Protein AF-A0A7X9BDB2-F1 (afdb_monomer_lite)

Radius of gyration: 23.27 Å; chains: 1; bounding box: 64×32×47 Å

pLDDT: mean 76.38, std 15.6, range [39.84, 95.44]

Foldseek 3Di:
DDDDDPDQPPQPCPCQLVDNTSVVVVVCVVVVNDPQVSDVPDDPPPVPPPPPDDDDDDCPQADPVGHGDDDDFADDVPDPGGDPDQPVDDPVCCVVVVDDVVDDDDDDGD

Sequence (110 aa):
MPPIQNWLPPGKNCGLCGESSCKNFLRLVSAGQKNNYDCPFYDERQVCSQPEHPAEAIYTGKDILGHAYDFVLSSLPGEISARKIVLPFRPDLVEKLNIKKGGLVLGRPM

Secondary structure (DSSP, 8-state):
----------S----TTS-SSHHHHHHHHHTTSS-GGGSTT--TT------SSPPPP---SB-TTS-B-S--PPPPTT-SS--S------HHHHHHTT--TT--------

Structure (mmCIF, N/CA/C/O backbone):
data_AF-A0A7X9BDB2-F1
#
_entry.id   AF-A0A7X9BDB2-F1
#
loop_
_atom_site.group_PDB
_atom_site.id
_atom_site.type_symbol
_atom_site.label_atom_id
_atom_site.label_alt_id
_atom_site.label_comp_id
_atom_site.label_asym_id
_atom_site.label_entity_id
_atom_site.label_seq_id
_atom_site.pdbx_PDB_ins_code
_atom_site.Cartn_x
_atom_site.Cartn_y
_atom_site.Cartn_z
_atom_site.occupancy
_atom_site.B_iso_or_equiv
_atom_site.auth_seq_id
_atom_site.auth_comp_id
_atom_site.auth_asym_id
_atom_site.auth_atom_id
_atom_site.pdbx_PDB_model_num
ATOM 1 N N . MET A 1 1 ? -36.732 13.238 17.279 1.00 39.84 1 MET A N 1
ATOM 2 C CA . MET A 1 1 ? -35.310 12.838 17.356 1.00 39.84 1 MET A CA 1
ATOM 3 C C . MET A 1 1 ? -34.981 12.148 16.045 1.00 39.84 1 MET A C 1
ATOM 5 O O . MET A 1 1 ? -35.679 11.184 15.746 1.00 39.84 1 MET A O 1
ATOM 9 N N . PRO A 1 2 ? -34.059 12.657 15.211 1.00 40.81 2 PRO A N 1
ATOM 10 C CA . PRO A 1 2 ? -33.713 11.958 13.982 1.00 40.81 2 PRO A CA 1
ATOM 11 C C . PRO A 1 2 ? -32.979 10.650 14.329 1.00 40.81 2 PRO A C 1
ATOM 13 O O . PRO A 1 2 ? -32.335 10.587 15.381 1.00 40.81 2 PRO A O 1
ATOM 16 N N . PRO A 1 3 ? -33.101 9.604 13.499 1.00 42.12 3 PRO A N 1
ATOM 17 C CA . PRO A 1 3 ? -32.548 8.293 13.791 1.00 42.12 3 PRO A CA 1
ATOM 18 C C . PRO A 1 3 ? -31.021 8.321 13.726 1.00 42.12 3 PRO A C 1
ATOM 20 O O . PRO A 1 3 ? -30.425 8.978 12.875 1.00 42.12 3 PRO A O 1
ATOM 23 N N . ILE A 1 4 ? -30.412 7.574 14.643 1.00 49.78 4 ILE A N 1
ATOM 24 C CA . ILE A 1 4 ? -28.977 7.330 14.751 1.00 49.78 4 ILE A CA 1
ATOM 25 C C . ILE A 1 4 ? -28.530 6.703 13.427 1.00 49.78 4 ILE A C 1
ATOM 27 O O . ILE A 1 4 ? -28.958 5.601 13.086 1.00 49.78 4 ILE A O 1
ATOM 31 N N . GLN A 1 5 ? -27.714 7.417 12.652 1.00 57.41 5 GLN A N 1
ATOM 32 C CA . GLN A 1 5 ? -27.057 6.839 11.484 1.00 57.41 5 GLN A CA 1
ATOM 33 C C . GLN A 1 5 ? -26.239 5.628 11.952 1.00 57.41 5 GLN A C 1
ATOM 35 O O . GLN A 1 5 ? -25.379 5.759 12.824 1.00 57.41 5 GLN A O 1
ATOM 40 N N . ASN A 1 6 ? -26.553 4.454 11.393 1.00 68.44 6 ASN A N 1
ATOM 41 C CA . ASN A 1 6 ? -25.924 3.153 11.643 1.00 68.44 6 ASN A CA 1
ATOM 42 C C . ASN A 1 6 ? -24.457 3.127 11.173 1.00 68.44 6 ASN A C 1
ATOM 44 O O . ASN A 1 6 ? -24.086 2.352 10.293 1.00 68.44 6 ASN A O 1
ATOM 48 N N . TRP A 1 7 ? -23.609 3.985 11.729 1.00 76.19 7 TRP A N 1
ATOM 49 C CA . TRP A 1 7 ? -22.186 3.966 11.443 1.00 76.19 7 TRP A CA 1
ATOM 50 C C . TRP A 1 7 ? -21.457 3.088 12.457 1.00 76.19 7 TRP A C 1
ATOM 52 O O . TRP A 1 7 ? -21.571 3.271 13.671 1.00 76.19 7 TRP A O 1
ATOM 62 N N . LEU A 1 8 ? -20.692 2.126 11.942 1.00 82.88 8 LEU A N 1
ATOM 63 C CA . LEU A 1 8 ? -19.807 1.286 12.736 1.00 82.88 8 LEU A CA 1
ATOM 64 C C . LEU A 1 8 ? -18.356 1.744 12.528 1.00 82.88 8 LEU A C 1
ATOM 66 O O . LEU A 1 8 ? -17.899 1.816 11.386 1.00 82.88 8 LEU A O 1
ATOM 70 N N . PRO A 1 9 ? -17.598 2.012 13.605 1.00 83.56 9 PRO A N 1
ATOM 71 C CA . PRO A 1 9 ? -16.179 2.320 13.506 1.00 83.56 9 PRO A CA 1
ATOM 72 C C . PRO A 1 9 ? -15.388 1.155 12.884 1.00 83.56 9 PRO A C 1
ATOM 74 O O . PRO A 1 9 ? -15.768 -0.006 13.039 1.00 83.56 9 PRO A O 1
ATOM 77 N N . PRO A 1 10 ? -14.219 1.425 12.272 1.00 82.06 10 PRO A N 1
ATOM 78 C CA . PRO A 1 10 ? -13.495 0.482 11.408 1.00 82.06 10 PRO A CA 1
ATOM 79 C C . PRO A 1 10 ? -12.843 -0.718 12.128 1.00 82.06 10 PRO A C 1
ATOM 81 O O . PRO A 1 10 ? -12.004 -1.400 11.547 1.00 82.06 10 PRO A O 1
ATOM 84 N N . GLY A 1 11 ? -13.128 -0.948 13.414 1.00 86.38 11 GLY A N 1
ATOM 85 C CA . GLY A 1 11 ? -12.587 -2.073 14.192 1.00 86.38 11 GLY A CA 1
ATOM 86 C C . GLY A 1 11 ? -11.078 -2.030 14.477 1.00 86.38 11 GLY A C 1
ATOM 87 O O . GLY A 1 11 ? -10.548 -2.957 15.079 1.00 86.38 11 GLY A O 1
ATOM 88 N N . LYS A 1 12 ? -10.377 -0.956 14.087 1.00 85.50 12 LYS A N 1
ATOM 89 C CA . LYS A 1 12 ? -8.910 -0.835 14.187 1.00 85.50 12 LYS A CA 1
ATOM 90 C C . LYS A 1 12 ? -8.369 -0.701 15.616 1.00 85.50 12 LYS A C 1
ATOM 92 O O . LYS A 1 12 ? -7.171 -0.861 15.801 1.00 85.50 12 LYS A O 1
ATOM 97 N N . ASN A 1 13 ? -9.210 -0.354 16.601 1.00 89.06 13 ASN A N 1
ATOM 98 C CA . ASN A 1 13 ? -8.808 -0.087 17.996 1.00 89.06 13 ASN A CA 1
ATOM 99 C C . ASN A 1 13 ? -7.576 0.840 18.109 1.00 89.06 13 ASN A C 1
ATOM 101 O O . ASN A 1 13 ? -6.661 0.598 18.885 1.00 89.06 13 ASN A O 1
ATOM 105 N N . CYS A 1 14 ? -7.551 1.898 17.294 1.00 89.50 14 CYS A N 1
ATOM 106 C CA . CYS A 1 14 ? -6.371 2.743 17.084 1.00 89.50 14 CYS A CA 1
ATOM 107 C C . CYS A 1 14 ? -6.091 3.784 18.183 1.00 89.50 14 CYS A C 1
ATOM 109 O O . CYS A 1 14 ? -5.059 4.442 18.127 1.00 89.50 14 CYS A O 1
ATOM 111 N N . GLY A 1 15 ? -7.008 4.007 19.130 1.00 89.06 15 GLY A N 1
ATOM 112 C CA . GLY A 1 15 ? -6.822 4.991 20.204 1.00 89.06 15 GLY A CA 1
ATOM 113 C C . GLY A 1 15 ? -6.958 6.467 19.809 1.00 89.06 15 GLY A C 1
ATOM 114 O O . GLY A 1 15 ? -6.956 7.318 20.691 1.00 89.06 15 GLY A O 1
ATOM 115 N N . LEU A 1 16 ? -7.125 6.801 18.525 1.00 89.75 16 LEU A N 1
ATOM 116 C CA . LEU A 1 16 ? -7.105 8.197 18.055 1.00 89.75 16 LEU A CA 1
ATOM 117 C C . LEU A 1 16 ? -8.268 9.060 18.576 1.00 89.75 16 LEU A C 1
ATOM 119 O O . LEU A 1 16 ? -8.124 10.268 18.696 1.00 89.75 16 LEU A O 1
ATOM 123 N N . CYS A 1 17 ? -9.400 8.442 18.922 1.00 90.00 17 CYS A N 1
ATOM 124 C CA . CYS A 1 17 ? -10.539 9.101 19.577 1.00 90.00 17 CYS A CA 1
ATOM 125 C C . CYS A 1 17 ? -10.440 9.094 21.119 1.00 90.00 17 CYS A C 1
ATOM 127 O O . CYS A 1 17 ? -11.426 9.353 21.813 1.00 90.00 17 CYS A O 1
ATOM 129 N N . GLY A 1 18 ? -9.282 8.721 21.676 1.00 91.12 18 GLY A N 1
ATOM 130 C CA . GLY A 1 18 ? -9.032 8.621 23.117 1.00 91.12 18 GLY A CA 1
ATOM 131 C C . GLY A 1 18 ? -9.540 7.339 23.787 1.00 91.12 18 GLY A C 1
ATOM 132 O O . GLY A 1 18 ? -9.431 7.225 25.001 1.00 91.12 18 GLY A O 1
ATOM 133 N N . GLU A 1 19 ? -10.082 6.372 23.035 1.00 93.44 19 GLU A N 1
ATOM 134 C CA . GLU A 1 19 ? -10.604 5.109 23.583 1.00 93.44 19 GLU A CA 1
ATOM 135 C C . GLU A 1 19 ? -9.748 3.893 23.237 1.00 93.44 19 GLU A C 1
ATOM 137 O O . GLU A 1 19 ? -9.292 3.728 22.106 1.00 93.44 19 GLU A O 1
ATOM 142 N N . SER A 1 20 ? -9.628 2.970 24.193 1.00 88.62 20 SER A N 1
ATOM 143 C CA . SER A 1 20 ? -8.852 1.729 24.049 1.00 88.62 20 SER A CA 1
ATOM 144 C C . SER A 1 20 ? -9.440 0.728 23.050 1.00 88.62 20 SER A C 1
ATOM 146 O O . SER A 1 20 ? -8.739 -0.168 22.585 1.00 88.62 20 SER A O 1
ATOM 148 N N . SER A 1 21 ? -10.726 0.850 22.708 1.00 93.06 21 SER A N 1
ATOM 149 C CA . SER A 1 21 ? -11.355 0.021 21.680 1.00 93.06 21 SER A CA 1
ATOM 150 C C . SER A 1 21 ? -12.526 0.722 21.000 1.00 93.06 21 SER A C 1
ATOM 152 O O . SER A 1 21 ? -13.221 1.543 21.601 1.00 93.06 21 SER A O 1
ATOM 154 N N . CYS A 1 22 ? -12.809 0.323 19.759 1.00 90.81 22 CYS A N 1
ATOM 155 C CA . CYS A 1 22 ? -13.976 0.777 19.006 1.00 90.81 22 CYS A CA 1
ATOM 156 C C . CYS A 1 22 ? -15.299 0.445 19.726 1.00 90.81 22 CYS A C 1
ATOM 158 O O . CYS A 1 22 ? -16.264 1.196 19.615 1.00 90.81 22 CYS A O 1
ATOM 160 N N . LYS A 1 23 ? -15.337 -0.643 20.511 1.00 92.75 23 LYS A N 1
ATOM 161 C CA . LYS A 1 23 ? -16.500 -1.013 21.336 1.00 92.75 23 LYS A CA 1
ATOM 162 C C . LYS A 1 23 ? -16.710 -0.045 22.505 1.00 92.75 23 LYS A C 1
ATOM 164 O O . LYS A 1 23 ? -17.843 0.353 22.764 1.00 92.75 23 LYS A O 1
ATOM 169 N N . ASN A 1 24 ? -15.634 0.356 23.188 1.00 93.19 24 ASN A N 1
ATOM 170 C CA . ASN A 1 24 ? -15.710 1.341 24.273 1.00 93.19 24 ASN A CA 1
ATOM 171 C C . ASN A 1 24 ? -16.166 2.704 23.753 1.00 93.19 24 ASN A C 1
ATOM 173 O O . ASN A 1 24 ? -17.056 3.307 24.347 1.00 93.19 24 ASN A O 1
ATOM 177 N N . PHE A 1 25 ? -15.636 3.123 22.602 1.00 92.94 25 PHE A N 1
ATOM 178 C CA . PHE A 1 25 ? -16.083 4.327 21.909 1.00 92.94 25 PHE A CA 1
ATOM 179 C C .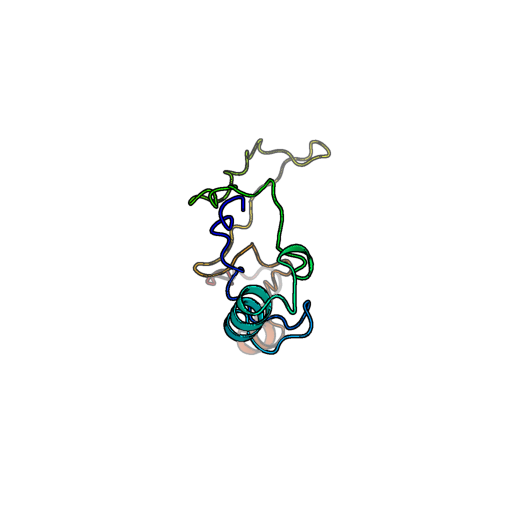 PHE A 1 25 ? -17.587 4.308 21.615 1.00 92.94 25 PHE A C 1
ATOM 181 O O . PHE A 1 25 ? -18.294 5.216 22.043 1.00 92.94 25 PHE A O 1
ATOM 188 N N . LEU A 1 26 ? -18.102 3.244 20.983 1.00 91.19 26 LEU A N 1
ATOM 189 C CA . LEU A 1 26 ? -19.538 3.112 20.704 1.00 91.19 26 LEU A CA 1
ATOM 190 C C . LEU A 1 26 ? -20.396 3.187 21.970 1.00 91.19 26 LEU A C 1
ATOM 192 O O . LEU A 1 26 ? -21.455 3.807 21.957 1.00 91.19 26 LEU A O 1
ATOM 196 N N . ARG A 1 27 ? -19.933 2.596 23.078 1.00 91.75 27 ARG A N 1
ATOM 197 C CA . ARG A 1 27 ? -20.643 2.669 24.359 1.00 91.75 27 ARG A CA 1
ATOM 198 C C . ARG A 1 27 ? -20.752 4.112 24.861 1.00 91.75 27 ARG A C 1
ATOM 200 O O . ARG A 1 27 ? -21.822 4.511 25.307 1.00 91.75 27 ARG A O 1
ATOM 207 N N . LEU A 1 28 ? -19.687 4.905 24.752 1.00 91.56 28 LEU A N 1
ATOM 208 C CA . LEU A 1 28 ? -19.696 6.316 25.158 1.00 91.56 28 LEU A CA 1
ATOM 209 C C . LEU A 1 28 ? -20.541 7.193 24.235 1.00 91.56 28 LEU A C 1
ATOM 211 O O . LEU A 1 28 ? -21.241 8.079 24.723 1.00 91.56 28 LEU A O 1
ATOM 215 N N . VAL A 1 29 ? -20.533 6.909 22.930 1.00 90.75 29 VAL A N 1
ATOM 216 C CA . VAL A 1 29 ? -21.432 7.566 21.972 1.00 90.75 29 VAL A CA 1
ATOM 217 C C . VAL A 1 29 ? -22.890 7.250 22.304 1.00 90.75 29 VAL A C 1
ATOM 219 O O . VAL A 1 29 ? -23.712 8.156 22.396 1.00 90.75 29 VAL A O 1
ATOM 222 N N . SER A 1 30 ? -23.212 5.983 22.588 1.00 87.44 30 SER A N 1
ATOM 223 C CA . SER A 1 30 ? -24.571 5.584 22.984 1.00 87.44 30 SER A CA 1
ATOM 224 C C . SER A 1 30 ? -25.019 6.198 24.316 1.00 87.44 30 SER A C 1
ATOM 226 O O . SER A 1 30 ? -26.207 6.425 24.520 1.00 87.44 30 SER A O 1
ATOM 228 N N . ALA A 1 31 ? -24.069 6.512 25.202 1.00 90.06 31 ALA A N 1
ATOM 229 C CA . ALA A 1 31 ? -24.308 7.208 26.462 1.00 90.06 31 ALA A CA 1
ATOM 230 C C . ALA A 1 31 ? -24.364 8.744 26.316 1.00 90.06 31 ALA A C 1
ATOM 232 O O . ALA A 1 31 ? -24.514 9.436 27.321 1.00 90.06 31 ALA A O 1
ATOM 233 N N . GLY A 1 32 ? -24.205 9.288 25.101 1.00 89.00 32 GLY A N 1
ATOM 234 C CA . GLY A 1 32 ? -24.208 10.730 24.831 1.00 89.00 32 GLY A CA 1
ATOM 235 C C . GLY A 1 32 ? -22.969 11.483 25.331 1.00 89.00 32 GLY A C 1
ATOM 236 O O . GLY A 1 32 ? -22.974 12.709 25.356 1.00 89.00 32 GLY A O 1
ATOM 237 N N . GLN A 1 33 ? -21.917 10.771 25.746 1.00 89.88 33 GLN A N 1
ATOM 238 C CA . GLN A 1 33 ? -20.675 11.370 26.258 1.00 89.88 33 GLN A CA 1
ATOM 239 C C . GLN A 1 33 ? -19.674 11.703 25.146 1.00 89.88 33 GLN A C 1
ATOM 241 O O . GLN A 1 33 ? -18.761 12.496 25.359 1.00 89.88 33 GLN A O 1
ATOM 246 N N . LYS A 1 34 ? -19.832 11.079 23.975 1.00 89.56 34 LYS A N 1
ATOM 247 C CA . LYS A 1 34 ? -19.040 11.321 22.766 1.00 89.56 34 LYS A CA 1
ATOM 248 C C . LYS A 1 34 ? -19.949 11.436 21.554 1.00 89.56 34 LYS A C 1
ATOM 250 O O . LYS A 1 34 ? -21.078 10.946 21.566 1.00 89.56 34 LYS A O 1
ATOM 255 N N . ASN A 1 35 ? -19.442 12.061 20.504 1.00 89.12 35 ASN A N 1
ATOM 256 C CA . ASN A 1 35 ? -20.097 12.151 19.212 1.00 89.12 35 ASN A CA 1
ATOM 257 C C . ASN A 1 35 ? -19.349 11.291 18.183 1.00 89.12 35 ASN A C 1
ATOM 259 O O . ASN A 1 35 ? -18.152 11.044 18.310 1.00 89.12 35 ASN A O 1
ATOM 263 N N . ASN A 1 36 ? -20.036 10.840 17.135 1.00 87.06 36 ASN A N 1
ATOM 264 C CA . ASN A 1 36 ? -19.415 10.066 16.064 1.00 87.06 36 ASN A CA 1
ATOM 265 C C . ASN A 1 36 ? -18.235 10.816 15.416 1.00 87.06 36 ASN A C 1
ATOM 267 O O . ASN A 1 36 ? -17.213 10.196 15.130 1.00 87.06 36 ASN A O 1
ATOM 271 N N . TYR A 1 37 ? -18.330 12.146 15.286 1.00 88.44 37 TYR A N 1
ATOM 272 C CA . TYR A 1 37 ? -17.259 13.010 14.766 1.00 88.44 37 TYR A CA 1
ATOM 273 C C . TYR A 1 37 ? -15.966 13.005 15.593 1.00 88.44 37 TYR A C 1
ATOM 275 O O . TYR A 1 37 ? -14.931 13.430 15.087 1.00 88.44 37 TYR A O 1
ATOM 283 N N . ASP A 1 38 ? -15.987 12.502 16.831 1.00 89.81 38 ASP A N 1
ATOM 284 C CA . ASP A 1 38 ? -14.769 12.342 17.633 1.00 89.81 38 ASP A CA 1
ATOM 285 C C . ASP A 1 38 ? -13.868 11.220 17.088 1.00 89.81 38 ASP A C 1
ATOM 287 O O . ASP A 1 38 ? -12.693 11.118 17.448 1.00 89.81 38 ASP A O 1
ATOM 291 N N . CYS A 1 39 ? -14.396 10.346 16.224 1.00 89.38 39 CYS A N 1
ATOM 292 C CA . CYS A 1 39 ? -13.585 9.382 15.503 1.00 89.38 39 CYS A CA 1
ATOM 293 C C . CYS A 1 39 ? -13.069 10.001 14.196 1.00 89.38 39 CYS A C 1
ATOM 295 O O . CYS A 1 39 ? -13.879 10.353 13.343 1.00 89.38 39 CYS A O 1
ATOM 297 N N . PRO A 1 40 ? -11.744 10.038 13.946 1.00 87.19 40 PRO A N 1
ATOM 298 C CA . PRO A 1 40 ? -11.189 10.606 12.709 1.00 87.19 40 PRO A CA 1
ATOM 299 C C . PRO A 1 40 ? -11.557 9.815 11.444 1.00 87.19 40 PRO A C 1
ATOM 301 O O . PRO A 1 40 ? -11.257 10.242 10.336 1.00 87.19 40 PRO A O 1
ATOM 304 N N . PHE A 1 41 ? -12.173 8.643 11.609 1.00 84.88 41 PHE A N 1
ATOM 305 C CA . PHE A 1 41 ? -12.692 7.818 10.521 1.00 84.88 41 PHE A CA 1
ATOM 306 C C . PHE A 1 41 ? -14.199 8.001 10.304 1.00 84.88 41 PHE A C 1
ATOM 308 O O . PHE A 1 41 ? -14.765 7.300 9.470 1.00 84.88 41 PHE A O 1
ATOM 315 N N . TYR A 1 42 ? -14.861 8.866 11.078 1.00 83.88 42 TYR A N 1
ATOM 316 C CA . TYR A 1 42 ? -16.261 9.198 10.861 1.00 83.88 42 TYR A CA 1
ATOM 317 C C . TYR A 1 42 ? -16.387 10.252 9.767 1.00 83.88 42 TYR A C 1
ATOM 319 O O . TYR A 1 42 ? -15.809 11.333 9.856 1.00 83.88 42 TYR A O 1
ATOM 327 N N . ASP A 1 43 ? -17.176 9.932 8.752 1.00 77.50 43 ASP A N 1
ATOM 328 C CA . ASP A 1 43 ? -17.524 10.837 7.669 1.00 77.50 43 ASP A CA 1
ATOM 329 C C . ASP A 1 43 ? -19.013 10.638 7.367 1.00 77.50 43 ASP A C 1
ATOM 331 O O . ASP A 1 43 ? -19.438 9.538 7.012 1.00 77.50 43 ASP A O 1
ATOM 335 N N . GLU A 1 44 ? -19.821 11.691 7.518 1.00 65.50 44 GLU A N 1
ATOM 336 C CA . GLU A 1 44 ? -21.264 11.651 7.226 1.00 65.50 44 GLU A CA 1
ATOM 337 C C . GLU A 1 44 ? -21.562 11.329 5.759 1.00 65.50 44 GLU A C 1
ATOM 339 O O . GLU A 1 44 ? -22.660 10.885 5.425 1.00 65.50 44 GLU A O 1
ATOM 344 N N . ARG A 1 45 ? -20.586 11.539 4.868 1.00 58.94 45 ARG A N 1
ATOM 345 C CA . ARG A 1 45 ? -20.693 11.210 3.443 1.00 58.94 45 ARG A CA 1
ATOM 346 C C . ARG A 1 45 ? -20.316 9.759 3.163 1.00 58.94 45 ARG A C 1
ATOM 348 O O . ARG A 1 45 ? -20.574 9.277 2.062 1.00 58.94 45 ARG A O 1
ATOM 355 N N . GLN A 1 46 ? -19.777 9.037 4.149 1.00 54.94 46 GLN A N 1
ATOM 356 C CA . GLN A 1 46 ? -19.439 7.625 4.026 1.00 54.94 46 GLN A CA 1
ATOM 357 C C . GLN A 1 46 ? -20.612 6.715 4.415 1.00 54.94 46 GLN A C 1
ATOM 359 O O . GLN A 1 46 ? -20.505 5.837 5.266 1.00 54.94 46 GLN A O 1
ATOM 364 N N . VAL A 1 47 ? -21.677 6.794 3.616 1.00 45.16 47 VAL A N 1
ATOM 365 C CA . VAL A 1 47 ? -22.221 5.564 3.012 1.00 45.16 47 VAL A CA 1
ATOM 366 C C . VAL A 1 47 ? -21.346 5.228 1.797 1.00 45.16 47 VAL A C 1
ATOM 368 O O . VAL A 1 47 ? -21.814 4.998 0.690 1.00 45.16 47 VAL A O 1
ATOM 371 N N . CYS A 1 48 ? -20.028 5.261 1.975 1.00 44.06 48 CYS A N 1
ATOM 372 C CA . CYS A 1 48 ? -19.121 4.615 1.059 1.00 44.06 48 CYS A CA 1
ATOM 373 C C . CYS A 1 48 ? -19.091 3.192 1.566 1.00 44.06 48 CYS A C 1
ATOM 375 O O . CYS A 1 48 ? -18.277 2.831 2.417 1.00 44.06 48 CYS A O 1
ATOM 377 N N . SER A 1 49 ? -20.045 2.408 1.060 1.00 44.78 49 SER A N 1
ATOM 378 C CA . SER A 1 49 ? -19.801 1.024 0.686 1.00 44.78 49 SER A CA 1
ATOM 379 C C . SER A 1 49 ? -18.309 0.921 0.425 1.00 44.78 49 SER A C 1
ATOM 381 O O . SER A 1 49 ? -17.809 1.584 -0.490 1.00 44.78 49 SER A O 1
ATOM 383 N N . GLN A 1 50 ? -17.575 0.206 1.280 1.00 44.97 50 GLN A N 1
ATOM 384 C CA . GLN A 1 50 ? -16.253 -0.214 0.858 1.00 44.97 50 GLN A CA 1
ATOM 385 C C . GLN A 1 50 ? -16.490 -0.809 -0.522 1.00 44.97 50 GLN A C 1
ATOM 387 O O . GLN A 1 50 ? -17.364 -1.678 -0.627 1.00 44.97 50 GLN A O 1
ATOM 392 N N . PRO A 1 51 ? -15.869 -0.302 -1.598 1.00 43.03 51 PRO A N 1
ATOM 393 C CA . PRO A 1 51 ? -15.919 -1.074 -2.808 1.00 43.03 51 PRO A CA 1
ATOM 394 C C . PRO A 1 51 ? -15.295 -2.401 -2.375 1.00 43.03 51 PRO A C 1
ATOM 396 O O . PRO A 1 51 ? -14.147 -2.446 -1.935 1.00 43.03 51 PRO A O 1
ATOM 399 N N . GLU A 1 52 ? -16.101 -3.466 -2.385 1.00 49.06 52 GLU A N 1
ATOM 400 C CA . GLU A 1 52 ? -15.679 -4.828 -2.024 1.00 49.06 52 GLU A CA 1
ATOM 401 C C . GLU A 1 52 ? -14.504 -5.293 -2.909 1.00 49.06 52 GLU A C 1
ATOM 403 O O . GLU A 1 52 ? -13.895 -6.332 -2.678 1.00 49.06 52 GLU A O 1
ATOM 408 N N . HIS A 1 53 ? -14.154 -4.464 -3.894 1.00 47.84 53 HIS A N 1
ATOM 409 C CA . HIS A 1 53 ? -13.061 -4.577 -4.822 1.00 47.84 53 HIS A CA 1
ATOM 410 C C . HIS A 1 53 ? -12.184 -3.316 -4.720 1.00 47.84 53 HIS A C 1
ATOM 412 O O . HIS A 1 53 ? -12.706 -2.202 -4.828 1.00 47.84 53 HIS A O 1
ATOM 418 N N . PRO A 1 54 ? -10.859 -3.442 -4.530 1.00 55.34 54 PRO A N 1
ATOM 419 C CA . PRO A 1 54 ? -9.960 -2.307 -4.702 1.00 55.34 54 PRO A CA 1
ATOM 420 C C . PRO A 1 54 ? -10.189 -1.702 -6.093 1.00 55.34 54 PRO A C 1
ATOM 422 O O . PRO A 1 54 ? -10.351 -2.441 -7.062 1.00 55.34 54 PRO A O 1
ATOM 425 N N . ALA A 1 55 ? -10.243 -0.369 -6.182 1.00 61.22 55 ALA A N 1
ATOM 426 C CA . ALA A 1 55 ? -10.360 0.322 -7.462 1.00 61.22 55 ALA A CA 1
ATOM 427 C C . ALA A 1 55 ? -9.274 -0.203 -8.413 1.00 61.22 55 ALA A C 1
ATOM 429 O O . ALA A 1 55 ? -8.085 -0.138 -8.092 1.00 61.22 55 ALA A O 1
ATOM 430 N N . GLU A 1 56 ? -9.691 -0.774 -9.542 1.00 66.88 56 GLU A N 1
ATOM 431 C CA . GLU A 1 56 ? -8.777 -1.346 -10.524 1.00 66.88 56 GLU A CA 1
ATOM 432 C C . GLU A 1 56 ? -7.859 -0.244 -11.057 1.00 66.88 56 GLU A C 1
ATOM 434 O O . GLU A 1 56 ? -8.310 0.781 -11.575 1.00 66.88 56 GLU A O 1
ATOM 439 N N . ALA A 1 57 ? -6.552 -0.428 -10.891 1.00 72.50 57 ALA A N 1
ATOM 440 C CA . ALA A 1 57 ? -5.580 0.502 -11.434 1.00 72.50 57 ALA A CA 1
ATOM 441 C C . ALA A 1 57 ? -5.510 0.339 -12.960 1.00 72.50 57 ALA A C 1
ATOM 443 O O . ALA A 1 57 ? -5.366 -0.767 -13.478 1.00 72.50 57 ALA A O 1
ATOM 444 N N . ILE A 1 58 ? -5.595 1.454 -13.688 1.00 82.44 58 ILE A N 1
ATOM 445 C CA . ILE A 1 58 ? -5.479 1.467 -15.150 1.00 82.44 58 ILE A CA 1
ATOM 446 C C . ILE A 1 58 ? -3.995 1.533 -15.521 1.00 82.44 58 ILE A C 1
ATOM 448 O O . ILE A 1 58 ? -3.339 2.561 -15.344 1.00 82.44 58 ILE A O 1
ATOM 452 N N . TYR A 1 59 ? -3.467 0.435 -16.060 1.00 85.56 59 TYR A N 1
ATOM 453 C CA . TYR A 1 59 ? -2.067 0.318 -16.468 1.00 85.56 59 TYR A CA 1
ATOM 454 C C . TYR A 1 59 ? -1.899 0.651 -17.952 1.00 85.56 59 TYR A C 1
ATOM 456 O O . TYR A 1 59 ? -2.088 -0.187 -18.827 1.00 85.56 59 TYR A O 1
ATOM 464 N N . THR A 1 60 ? -1.527 1.896 -18.247 1.00 91.00 60 THR A N 1
ATOM 465 C CA . THR A 1 60 ? -1.317 2.390 -19.622 1.00 91.00 60 THR A CA 1
ATOM 466 C C . THR A 1 60 ? -0.008 1.911 -20.265 1.00 91.00 60 THR A C 1
ATOM 468 O O . THR A 1 60 ? 0.240 2.203 -21.434 1.00 91.00 60 THR A O 1
ATOM 471 N N . GLY A 1 61 ? 0.864 1.237 -19.507 1.00 92.25 61 GLY A N 1
ATOM 472 C CA . GLY A 1 61 ? 2.235 0.912 -19.914 1.00 92.25 61 GLY A CA 1
ATOM 473 C C . GLY A 1 61 ? 3.209 2.095 -19.852 1.00 92.25 61 GLY A C 1
ATOM 474 O O . GLY A 1 61 ? 4.365 1.946 -20.244 1.00 92.25 61 GLY A O 1
ATOM 475 N N . LYS A 1 62 ? 2.764 3.269 -19.380 1.00 94.12 62 LYS A N 1
ATOM 476 C CA . LYS A 1 62 ? 3.602 4.458 -19.181 1.00 94.12 62 LYS A CA 1
ATOM 477 C C . LYS A 1 62 ? 3.373 5.082 -17.809 1.00 94.12 62 LYS A C 1
ATOM 479 O O . LYS A 1 62 ? 2.246 5.096 -17.317 1.00 94.12 62 LYS A O 1
ATOM 484 N N . ASP A 1 63 ? 4.435 5.586 -17.194 1.00 88.94 63 ASP A N 1
ATOM 485 C CA . ASP A 1 63 ? 4.362 6.322 -15.936 1.00 88.94 63 ASP A CA 1
ATOM 486 C C . ASP A 1 63 ? 3.789 7.740 -16.131 1.00 88.94 63 ASP A C 1
ATOM 488 O O . ASP A 1 63 ? 3.443 8.159 -17.239 1.00 88.94 63 ASP A O 1
ATOM 492 N N . ILE A 1 64 ? 3.690 8.498 -15.035 1.00 87.50 64 ILE A N 1
ATOM 493 C CA . ILE A 1 64 ? 3.143 9.865 -15.037 1.00 87.50 64 ILE A CA 1
ATOM 494 C C . ILE A 1 64 ? 3.973 10.869 -15.854 1.00 87.50 64 ILE A C 1
ATOM 496 O O . ILE A 1 64 ? 3.474 11.944 -16.177 1.00 87.50 64 ILE A O 1
ATOM 500 N N . LEU A 1 65 ? 5.225 10.538 -16.178 1.00 94.12 65 LEU A N 1
ATOM 501 C CA . LEU A 1 65 ? 6.119 11.343 -17.011 1.00 94.12 65 LEU A CA 1
ATOM 502 C C . LEU A 1 65 ? 6.163 10.829 -18.463 1.00 94.12 65 LEU A C 1
ATOM 504 O O . LEU A 1 65 ? 6.812 11.434 -19.314 1.00 94.12 65 LEU A O 1
ATOM 508 N N . GLY A 1 66 ? 5.452 9.739 -18.767 1.00 92.62 66 GLY A N 1
ATOM 509 C CA . GLY A 1 66 ? 5.387 9.122 -20.087 1.00 92.62 66 GLY A CA 1
ATOM 510 C C . GLY A 1 66 ? 6.473 8.077 -20.361 1.00 92.62 66 GLY A C 1
ATOM 511 O O . GLY A 1 66 ? 6.558 7.595 -21.496 1.00 92.62 66 GLY A O 1
ATOM 512 N N . HIS A 1 67 ? 7.287 7.705 -19.370 1.00 93.56 67 HIS A N 1
ATOM 513 C CA . HIS A 1 67 ? 8.291 6.651 -19.510 1.00 93.56 67 HIS A CA 1
ATOM 514 C C . HIS A 1 67 ? 7.638 5.270 -19.479 1.00 93.56 67 HIS A C 1
ATOM 516 O O . HIS A 1 67 ? 6.723 5.028 -18.697 1.00 93.56 67 HIS A O 1
ATOM 522 N N . ALA A 1 68 ? 8.110 4.352 -20.322 1.00 95.44 68 ALA A N 1
ATOM 523 C CA . ALA A 1 68 ? 7.650 2.968 -20.285 1.00 95.44 68 ALA A CA 1
ATOM 524 C C . ALA A 1 68 ? 8.159 2.262 -19.019 1.00 95.44 68 ALA A C 1
ATOM 526 O O . ALA A 1 68 ? 9.295 2.487 -18.602 1.00 95.44 68 ALA A O 1
ATOM 527 N N . TYR A 1 69 ? 7.330 1.397 -18.438 1.00 89.38 69 TYR A N 1
ATOM 528 C CA . TYR A 1 69 ? 7.724 0.494 -17.357 1.00 89.38 69 TYR A CA 1
ATOM 529 C C . TYR A 1 69 ? 7.538 -0.961 -17.784 1.00 89.38 69 TYR A C 1
ATOM 531 O O . TYR A 1 69 ? 6.625 -1.283 -18.543 1.00 89.38 69 TYR A O 1
ATOM 539 N N . ASP A 1 70 ? 8.384 -1.843 -17.257 1.00 85.81 70 ASP A N 1
ATOM 540 C CA . ASP A 1 70 ? 8.380 -3.264 -17.620 1.00 85.81 70 ASP A CA 1
ATOM 541 C C . ASP A 1 70 ? 7.490 -4.119 -16.706 1.00 85.81 70 ASP A C 1
ATOM 543 O O . ASP A 1 70 ? 7.055 -5.203 -17.092 1.00 85.81 70 ASP A O 1
ATOM 547 N N . PHE A 1 71 ? 7.215 -3.660 -15.481 1.00 84.31 71 PHE A N 1
ATOM 548 C CA . PHE A 1 71 ? 6.424 -4.409 -14.504 1.00 84.31 71 PHE A CA 1
ATOM 549 C C . PHE A 1 71 ? 5.686 -3.499 -13.518 1.00 84.31 71 PHE A C 1
ATOM 551 O O . PHE A 1 71 ? 6.037 -2.337 -13.318 1.00 84.31 71 PHE A O 1
ATOM 558 N N . VAL A 1 72 ? 4.673 -4.072 -12.866 1.00 84.81 72 VAL A N 1
ATOM 559 C CA . VAL A 1 72 ? 3.900 -3.460 -11.781 1.00 84.81 72 VAL A CA 1
ATOM 560 C C . VAL A 1 72 ? 3.978 -4.372 -10.562 1.00 84.81 72 VAL A C 1
ATOM 562 O O . VAL A 1 72 ? 3.852 -5.589 -10.686 1.00 84.81 72 VAL A O 1
ATOM 565 N N . LEU A 1 73 ? 4.169 -3.790 -9.379 1.00 81.00 73 LEU A N 1
ATOM 566 C CA . LEU A 1 73 ? 4.135 -4.529 -8.119 1.00 81.00 73 LEU A CA 1
ATOM 567 C C . LEU A 1 73 ? 2.707 -4.552 -7.567 1.00 81.00 73 LEU A C 1
ATOM 569 O O . LEU A 1 73 ? 2.138 -3.503 -7.265 1.00 81.00 73 LEU A O 1
ATOM 573 N N . SER A 1 74 ? 2.141 -5.748 -7.418 1.00 81.06 74 SER A N 1
ATOM 574 C CA . SER A 1 74 ? 0.878 -5.969 -6.710 1.00 81.06 74 SER A CA 1
ATOM 575 C C . SER A 1 74 ? 1.115 -6.202 -5.215 1.00 81.06 74 SER A C 1
ATOM 577 O O . SER A 1 74 ? 2.215 -6.566 -4.794 1.00 81.06 74 SER A O 1
ATOM 579 N N . SER A 1 75 ? 0.075 -6.021 -4.397 1.00 82.94 75 SER A N 1
ATOM 580 C CA . SER A 1 75 ? 0.104 -6.479 -3.005 1.00 82.94 75 SER A CA 1
ATOM 581 C C . SER A 1 75 ? 0.197 -8.005 -2.927 1.00 82.94 75 SER A C 1
ATOM 583 O O . SER A 1 75 ? -0.265 -8.724 -3.818 1.00 82.94 75 SER A O 1
ATOM 585 N N . LEU A 1 76 ? 0.801 -8.506 -1.848 1.00 79.31 76 LEU A N 1
ATOM 586 C CA . LEU A 1 76 ? 0.742 -9.925 -1.503 1.00 79.31 76 LEU A CA 1
ATOM 587 C C . LEU A 1 76 ? -0.627 -10.267 -0.883 1.00 79.31 76 LEU A C 1
ATOM 589 O O . LEU A 1 76 ? -1.294 -9.380 -0.339 1.00 79.31 76 LEU A O 1
ATOM 593 N N . PRO A 1 77 ? -1.056 -11.544 -0.904 1.00 79.75 77 PRO A N 1
ATOM 594 C CA . PRO A 1 77 ? -2.288 -11.963 -0.241 1.00 79.75 77 PRO A CA 1
ATOM 595 C C . PRO A 1 77 ? -2.317 -11.544 1.237 1.00 79.75 77 PRO A C 1
ATOM 597 O O . PRO A 1 77 ? -1.412 -11.874 2.001 1.00 79.75 77 PRO A O 1
ATOM 600 N N . GLY A 1 78 ? -3.368 -10.826 1.642 1.00 77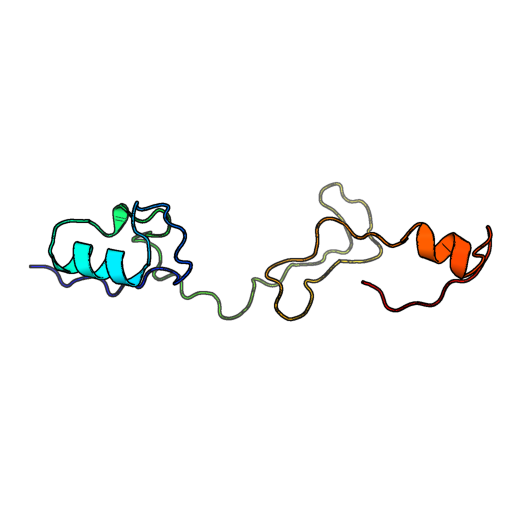.44 78 GLY A N 1
ATOM 601 C CA . GLY A 1 78 ? -3.539 -10.321 3.011 1.00 77.44 78 GLY A CA 1
ATOM 602 C C . GLY A 1 78 ? -2.883 -8.964 3.298 1.00 77.44 78 GLY A C 1
ATOM 603 O O . GLY A 1 78 ? -3.083 -8.421 4.383 1.00 77.44 78 GLY A O 1
ATOM 604 N N . GLU A 1 79 ? -2.147 -8.382 2.347 1.00 78.00 79 GLU A N 1
ATOM 605 C CA . GLU A 1 79 ? -1.592 -7.032 2.466 1.00 78.00 79 GLU A CA 1
ATOM 606 C C . GLU A 1 79 ? -2.491 -5.993 1.782 1.00 78.00 79 GLU A C 1
ATOM 608 O O . GLU A 1 79 ? -3.085 -6.235 0.733 1.00 78.00 79 GLU A O 1
ATOM 613 N N . ILE A 1 80 ? -2.575 -4.801 2.378 1.00 75.94 80 ILE A N 1
ATOM 614 C CA . ILE A 1 80 ? -3.434 -3.707 1.889 1.00 75.94 80 ILE A CA 1
ATOM 615 C C . ILE A 1 80 ? -2.830 -3.025 0.646 1.00 75.94 80 ILE A C 1
ATOM 617 O O . ILE A 1 80 ? -3.548 -2.398 -0.127 1.00 75.94 80 ILE A O 1
ATOM 621 N N . SER A 1 81 ? -1.512 -3.115 0.451 1.00 79.44 81 SER A N 1
ATOM 622 C CA . SER A 1 81 ? -0.796 -2.479 -0.659 1.00 79.44 81 SER A CA 1
ATOM 623 C C . SER A 1 81 ? 0.508 -3.216 -0.962 1.00 79.44 81 SER A C 1
ATOM 625 O O . SER A 1 81 ? 0.981 -4.002 -0.141 1.00 79.44 81 SER A O 1
ATOM 627 N N . ALA A 1 82 ? 1.084 -2.963 -2.137 1.00 83.75 82 ALA A N 1
ATOM 628 C CA . ALA A 1 82 ? 2.416 -3.439 -2.485 1.00 83.75 82 ALA A CA 1
ATOM 629 C C . ALA A 1 82 ? 3.462 -2.885 -1.505 1.00 83.75 82 ALA A C 1
ATOM 631 O O . ALA A 1 82 ? 3.390 -1.734 -1.056 1.00 83.75 82 ALA A O 1
ATOM 632 N N . ARG A 1 83 ? 4.467 -3.697 -1.173 1.00 77.56 83 ARG A N 1
ATOM 633 C CA . ARG A 1 83 ? 5.558 -3.267 -0.295 1.00 77.56 83 ARG A CA 1
ATOM 634 C C . ARG A 1 83 ? 6.385 -2.183 -0.983 1.00 77.56 83 ARG A C 1
ATOM 636 O O . ARG A 1 83 ? 6.847 -2.351 -2.105 1.00 77.56 83 ARG A O 1
ATOM 643 N N . LYS A 1 84 ? 6.624 -1.078 -0.269 1.00 67.88 84 LYS A N 1
ATOM 644 C CA . LYS A 1 84 ? 7.424 0.062 -0.757 1.00 67.88 84 LYS A CA 1
ATOM 645 C C . LYS A 1 84 ? 8.883 -0.309 -1.049 1.00 67.88 84 LYS A C 1
ATOM 647 O O . LYS A 1 84 ? 9.524 0.325 -1.879 1.00 67.88 84 LYS A O 1
ATOM 652 N N . ILE A 1 85 ? 9.420 -1.284 -0.320 1.00 61.03 85 ILE A N 1
ATOM 653 C CA . ILE A 1 85 ? 10.810 -1.716 -0.437 1.00 61.03 85 ILE A CA 1
ATOM 654 C C . ILE A 1 85 ? 10.798 -3.170 -0.884 1.00 61.03 85 ILE A C 1
ATOM 656 O O . ILE A 1 85 ? 10.444 -4.058 -0.110 1.00 61.03 85 ILE A O 1
ATOM 660 N N . VAL A 1 86 ? 11.220 -3.401 -2.123 1.00 62.44 86 VAL A N 1
ATOM 661 C CA . VAL A 1 86 ? 11.655 -4.722 -2.568 1.00 62.44 86 VAL A CA 1
ATOM 662 C C . VAL A 1 86 ? 13.130 -4.816 -2.200 1.00 62.44 86 VAL A C 1
ATOM 664 O O . VAL A 1 86 ? 13.938 -4.020 -2.675 1.00 62.44 86 VAL A O 1
ATOM 667 N N . LEU A 1 87 ? 13.484 -5.744 -1.312 1.00 62.78 87 LEU A N 1
ATOM 668 C CA . LEU A 1 87 ? 14.877 -6.109 -1.055 1.00 62.78 87 LEU A CA 1
ATOM 669 C C . LEU A 1 87 ? 15.171 -7.358 -1.889 1.00 62.78 87 LEU A C 1
ATOM 671 O O . LEU A 1 87 ? 15.053 -8.466 -1.365 1.00 62.78 87 LEU A O 1
ATOM 675 N N . PRO A 1 88 ? 15.546 -7.220 -3.178 1.00 53.69 88 PRO A N 1
ATOM 676 C CA . PRO A 1 88 ? 15.826 -8.375 -4.032 1.00 53.69 88 PRO A CA 1
ATOM 677 C C . PRO A 1 88 ? 17.037 -9.176 -3.538 1.00 53.69 88 PRO A C 1
ATOM 679 O O . PRO A 1 88 ? 17.296 -10.277 -4.012 1.00 53.69 88 PRO A O 1
ATOM 682 N N . PHE A 1 89 ? 17.799 -8.614 -2.596 1.00 61.78 89 PHE A N 1
ATOM 683 C CA . PHE A 1 89 ? 19.073 -9.131 -2.151 1.00 61.78 89 PHE A CA 1
ATOM 684 C C . PHE A 1 89 ? 19.178 -9.031 -0.632 1.00 61.78 89 PHE A C 1
ATOM 686 O O . PHE A 1 89 ? 19.214 -7.944 -0.056 1.00 61.78 89 PHE A O 1
ATOM 693 N N . ARG A 1 90 ? 19.263 -10.187 0.022 1.00 67.94 90 ARG A N 1
ATOM 694 C CA . ARG A 1 90 ? 19.803 -10.289 1.375 1.00 67.94 90 ARG A CA 1
ATOM 695 C C . ARG A 1 90 ? 21.316 -10.501 1.262 1.00 67.94 90 ARG A C 1
ATOM 697 O O . ARG A 1 90 ? 21.700 -11.526 0.698 1.00 67.94 90 ARG A O 1
ATOM 704 N N . PRO A 1 91 ? 22.169 -9.603 1.794 1.00 68.06 91 PRO A N 1
ATOM 705 C CA . PRO A 1 91 ? 23.627 -9.730 1.697 1.00 68.06 91 PRO A CA 1
ATOM 706 C C . PRO A 1 91 ? 24.160 -11.084 2.186 1.00 68.06 91 PRO A C 1
ATOM 708 O O . PRO A 1 91 ? 25.050 -11.660 1.569 1.00 68.06 91 PRO A O 1
ATOM 711 N N . ASP A 1 92 ? 23.548 -11.656 3.228 1.00 70.25 92 ASP A N 1
ATOM 712 C CA . ASP A 1 92 ? 23.970 -12.948 3.773 1.00 70.25 92 ASP A CA 1
ATOM 713 C C . ASP A 1 92 ? 23.703 -14.132 2.828 1.00 70.25 92 ASP A C 1
ATOM 715 O 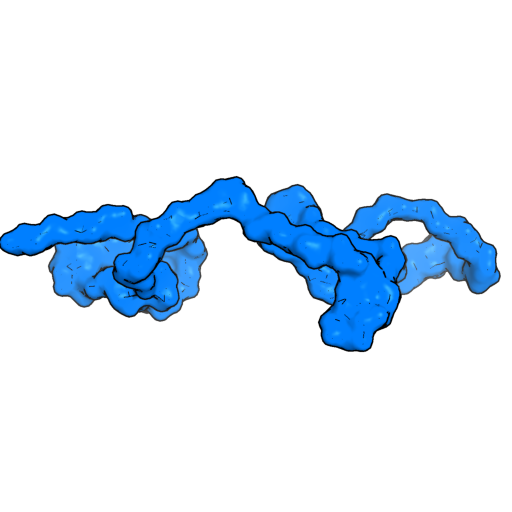O . ASP A 1 92 ? 24.399 -15.142 2.899 1.00 70.25 92 ASP A O 1
ATOM 719 N N . LEU A 1 93 ? 22.723 -14.024 1.922 1.00 74.00 93 LEU A N 1
ATOM 720 C CA . LEU A 1 93 ? 22.470 -15.048 0.903 1.00 74.00 93 LEU A CA 1
ATOM 721 C C . LEU A 1 93 ? 23.494 -14.993 -0.232 1.00 74.00 93 LEU A C 1
ATOM 723 O O . LEU A 1 93 ? 23.774 -16.020 -0.836 1.00 74.00 93 LEU A O 1
ATOM 727 N N . VAL A 1 94 ? 24.090 -13.833 -0.494 1.00 76.62 94 VAL A N 1
ATOM 728 C CA . VAL A 1 94 ? 25.121 -13.650 -1.529 1.00 76.62 94 VAL A CA 1
ATOM 729 C C . VAL A 1 94 ? 26.371 -14.434 -1.174 1.00 76.62 94 VAL A C 1
ATOM 731 O O . VAL A 1 94 ? 26.893 -15.173 -2.004 1.00 76.62 94 VAL A O 1
ATOM 734 N N . GLU A 1 95 ? 26.807 -14.300 0.079 1.00 77.81 95 GLU A N 1
ATOM 735 C CA . GLU A 1 95 ? 27.972 -14.998 0.614 1.00 77.81 95 GLU A CA 1
ATOM 736 C C . GLU A 1 95 ? 27.695 -16.499 0.741 1.00 77.81 95 GLU A C 1
ATOM 738 O O . GLU A 1 95 ? 28.462 -17.310 0.224 1.00 77.81 95 GLU A O 1
ATOM 743 N N . LYS A 1 96 ? 26.558 -16.883 1.345 1.00 78.50 96 LYS A N 1
ATOM 744 C CA . LYS A 1 96 ? 26.181 -18.297 1.533 1.00 78.50 96 LYS A CA 1
ATOM 745 C C . LYS A 1 96 ? 25.980 -19.050 0.219 1.00 78.50 96 LYS A C 1
ATOM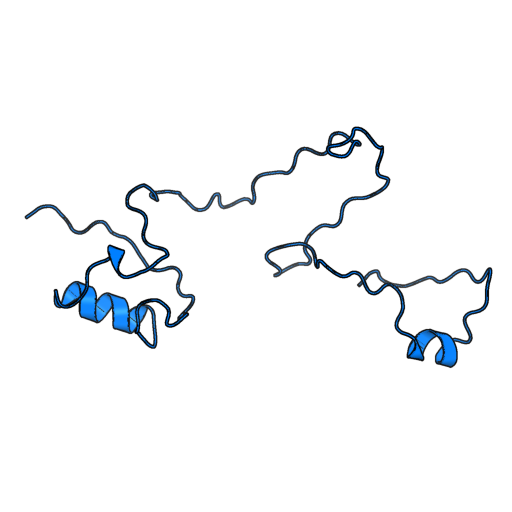 747 O O . LYS A 1 96 ? 26.326 -20.224 0.141 1.00 78.50 96 LYS A O 1
ATOM 752 N N . LEU A 1 97 ? 25.403 -18.401 -0.794 1.00 77.12 97 LEU A N 1
ATOM 753 C CA . LEU A 1 97 ? 25.138 -19.002 -2.107 1.00 77.12 97 LEU A CA 1
ATOM 754 C C . LEU A 1 97 ? 26.263 -18.726 -3.119 1.00 77.12 97 LEU A C 1
ATOM 756 O O . LEU A 1 97 ? 26.156 -19.149 -4.268 1.00 77.12 97 LEU A O 1
ATOM 760 N N . ASN A 1 98 ? 27.337 -18.038 -2.704 1.00 80.06 98 ASN A N 1
ATOM 761 C CA . ASN A 1 98 ? 28.504 -17.691 -3.523 1.00 80.06 98 ASN A CA 1
ATOM 762 C C . ASN A 1 98 ? 28.128 -17.040 -4.869 1.00 80.06 98 ASN A C 1
ATOM 764 O O . ASN A 1 98 ? 28.646 -17.400 -5.931 1.00 80.06 98 ASN A O 1
ATOM 768 N N . ILE A 1 99 ? 27.186 -16.094 -4.831 1.00 81.62 99 ILE A N 1
ATOM 769 C CA . ILE A 1 99 ? 26.674 -15.416 -6.026 1.00 81.62 99 ILE A CA 1
ATOM 770 C C . ILE A 1 99 ? 27.756 -14.475 -6.567 1.00 81.62 99 ILE A C 1
ATOM 772 O O . ILE A 1 99 ? 28.270 -13.618 -5.850 1.00 81.62 99 ILE A O 1
ATOM 776 N N . LYS A 1 100 ? 28.088 -14.611 -7.855 1.00 83.44 100 LYS A N 1
ATOM 777 C CA . LYS A 1 100 ? 29.109 -13.802 -8.540 1.00 83.44 100 LYS A CA 1
ATOM 778 C C . LYS A 1 100 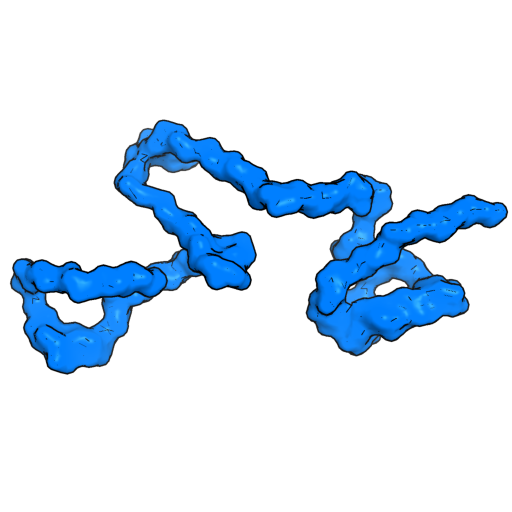? 28.506 -12.965 -9.664 1.00 83.44 100 LYS A C 1
ATOM 780 O O . LYS A 1 100 ? 27.437 -13.281 -10.185 1.00 83.44 100 LYS A O 1
ATOM 785 N N . LYS A 1 101 ? 29.212 -11.900 -10.064 1.00 78.00 101 LYS A N 1
ATOM 786 C CA . LYS A 1 101 ? 28.837 -11.065 -11.218 1.00 78.00 101 LYS A CA 1
ATOM 787 C C . LYS A 1 101 ? 28.648 -11.949 -12.458 1.00 78.00 101 LYS A C 1
ATOM 789 O O . LYS A 1 101 ? 29.542 -12.715 -12.799 1.00 78.00 101 LYS A O 1
ATOM 794 N N . GLY A 1 102 ? 27.493 -11.822 -13.112 1.00 83.31 102 GLY A N 1
ATOM 795 C CA . GLY A 1 102 ? 27.106 -12.656 -14.258 1.00 83.31 102 GLY A CA 1
ATOM 796 C C . GLY A 1 102 ? 26.407 -13.971 -13.892 1.00 83.31 102 GLY A C 1
ATOM 797 O O . GLY A 1 102 ? 26.034 -14.719 -14.788 1.00 83.31 102 GLY A O 1
ATOM 798 N N . GLY A 1 103 ? 26.207 -14.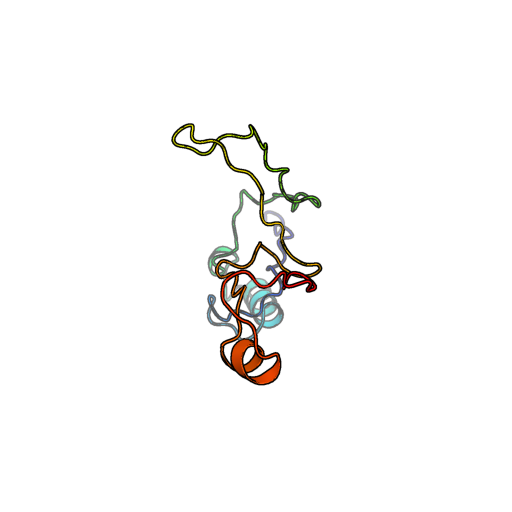261 -12.603 1.00 77.56 103 GLY A N 1
ATOM 799 C CA . GLY A 1 103 ? 25.438 -15.417 -12.152 1.00 77.56 103 GLY A CA 1
ATOM 800 C C . GLY A 1 103 ? 23.940 -15.254 -12.415 1.00 77.56 103 GLY A C 1
ATOM 801 O O . GLY A 1 103 ? 23.359 -14.209 -12.125 1.00 77.56 103 GLY A O 1
ATOM 802 N N . LEU A 1 104 ? 23.313 -16.308 -12.934 1.00 72.75 104 LEU A N 1
ATOM 803 C CA . LEU A 1 104 ? 21.860 -16.418 -13.040 1.00 72.75 104 LEU A CA 1
ATOM 804 C C . LEU A 1 104 ? 21.302 -16.884 -11.692 1.00 72.75 104 LEU A C 1
ATOM 806 O O . LEU A 1 104 ? 21.632 -17.972 -11.224 1.00 72.75 104 LEU A O 1
ATOM 810 N N . VAL A 1 105 ? 20.469 -16.053 -11.067 1.00 72.00 105 VAL A N 1
ATOM 811 C CA . VAL A 1 105 ? 19.829 -16.356 -9.782 1.00 72.00 105 VAL A CA 1
ATOM 812 C C . VAL A 1 105 ? 18.356 -16.650 -10.031 1.00 72.00 105 VAL A C 1
ATOM 814 O O . VAL A 1 105 ? 17.639 -15.825 -10.591 1.00 72.00 105 VAL A O 1
ATOM 817 N N . LEU A 1 106 ? 17.909 -17.831 -9.608 1.00 67.12 106 LEU A N 1
ATOM 818 C CA . LEU A 1 106 ? 16.508 -18.239 -9.633 1.00 67.12 106 LEU A CA 1
ATOM 819 C C . LEU A 1 106 ? 15.994 -18.274 -8.197 1.00 67.12 106 LEU A C 1
ATOM 821 O O . LEU A 1 106 ? 16.537 -18.980 -7.349 1.00 67.12 106 LEU A O 1
ATOM 825 N N . GLY A 1 107 ? 14.946 -17.509 -7.921 1.00 68.00 107 GLY A N 1
ATOM 826 C CA . GLY A 1 107 ? 14.340 -17.432 -6.600 1.00 68.00 107 GLY A CA 1
ATOM 827 C C . GLY A 1 107 ? 12.872 -17.061 -6.697 1.00 68.00 107 GLY A C 1
ATOM 828 O O . GLY A 1 107 ? 12.415 -16.538 -7.714 1.00 68.00 107 GLY A O 1
ATOM 829 N N . ARG A 1 108 ? 12.121 -17.343 -5.631 1.00 48.19 108 ARG A N 1
ATOM 830 C CA . ARG A 1 108 ? 10.771 -16.799 -5.501 1.00 48.19 108 ARG A CA 1
ATOM 831 C C . ARG A 1 108 ? 10.900 -15.305 -5.188 1.00 48.19 108 ARG A C 1
ATOM 833 O O . ARG A 1 108 ? 11.616 -14.984 -4.237 1.00 48.19 108 ARG A O 1
ATOM 840 N N . PRO A 1 109 ? 10.260 -14.412 -5.960 1.00 44.12 109 PRO A N 1
ATOM 841 C CA . PRO A 1 109 ? 10.182 -13.002 -5.602 1.00 44.12 109 PRO A CA 1
ATOM 842 C C . PRO A 1 109 ? 9.568 -12.877 -4.201 1.00 44.12 109 PRO A C 1
ATOM 844 O O . PRO A 1 109 ? 8.585 -13.564 -3.909 1.00 44.12 109 PRO A O 1
ATOM 847 N N . MET A 1 110 ? 10.181 -12.068 -3.336 1.00 46.50 110 MET A N 1
ATOM 848 C CA . MET A 1 110 ? 9.630 -11.703 -2.024 1.00 46.50 110 MET A CA 1
ATOM 849 C C . MET A 1 110 ? 8.840 -10.408 -2.114 1.00 46.50 110 MET A C 1
ATOM 851 O O . MET A 1 110 ? 9.331 -9.487 -2.804 1.00 46.50 110 MET A O 1
#